Protein AF-A0A6B3E8W1-F1 (afdb_monomer_lite)

Secondary structure (DSSP, 8-state):
---HHHHHHHHHHHHHHS-HHHHHHHHHHHHHH--GGGGGGS-HHHHT-SSHHHHHHHHHHHHHHPPTT---

Structure (mmCIF, N/CA/C/O backbone):
data_AF-A0A6B3E8W1-F1
#
_entry.id   AF-A0A6B3E8W1-F1
#
loop_
_atom_site.group_PDB
_atom_site.id
_atom_site.type_symbol
_atom_site.label_atom_id
_atom_site.label_alt_id
_atom_site.label_comp_id
_atom_site.label_asym_id
_atom_site.label_entity_id
_atom_site.label_seq_id
_atom_site.pdbx_PDB_ins_code
_atom_site.Cartn_x
_atom_site.Cartn_y
_atom_site.Cartn_z
_atom_site.occupancy
_atom_site.B_iso_or_equiv
_atom_site.auth_seq_id
_atom_site.auth_comp_id
_atom_site.auth_asym_id
_atom_site.auth_atom_id
_atom_site.pdbx_PDB_model_num
ATOM 1 N N . ARG A 1 1 ? 5.439 13.276 15.170 1.00 79.12 1 ARG A N 1
ATOM 2 C CA . ARG A 1 1 ? 4.896 12.674 13.929 1.00 79.12 1 ARG A CA 1
ATOM 3 C C . ARG A 1 1 ? 4.207 13.791 13.160 1.00 79.12 1 ARG A C 1
ATOM 5 O O . ARG A 1 1 ? 3.701 14.692 13.816 1.00 79.12 1 ARG A O 1
ATOM 12 N N . GLN A 1 2 ? 4.265 13.782 11.831 1.00 90.06 2 GLN A N 1
ATOM 13 C CA . GLN A 1 2 ? 3.434 14.680 11.021 1.00 90.06 2 GLN A CA 1
ATOM 14 C C . GLN A 1 2 ? 1.957 14.246 11.128 1.00 90.06 2 GLN A C 1
ATOM 16 O O . GLN A 1 2 ? 1.734 13.076 11.455 1.00 90.06 2 GLN A O 1
ATOM 21 N N . PRO A 1 3 ? 0.976 15.136 10.888 1.00 94.62 3 PRO A N 1
ATOM 22 C CA . PRO A 1 3 ? -0.438 14.764 10.887 1.00 94.62 3 PRO A CA 1
ATOM 23 C C . PRO A 1 3 ? -0.731 13.696 9.829 1.00 94.62 3 PRO A C 1
ATOM 25 O O . PRO A 1 3 ? -0.354 13.862 8.669 1.00 94.62 3 PRO A O 1
ATOM 28 N N . GLU A 1 4 ? -1.403 12.618 10.226 1.00 93.81 4 GLU A N 1
ATOM 29 C CA . GLU A 1 4 ? -1.692 11.470 9.351 1.00 93.81 4 GLU A CA 1
ATOM 30 C C . GLU A 1 4 ? -2.598 11.863 8.181 1.00 93.81 4 GLU A C 1
ATOM 32 O O . GLU A 1 4 ? -2.343 11.472 7.046 1.00 93.81 4 GLU A O 1
ATOM 37 N N . GLU A 1 5 ? -3.551 12.764 8.427 1.00 94.69 5 GLU A N 1
ATOM 38 C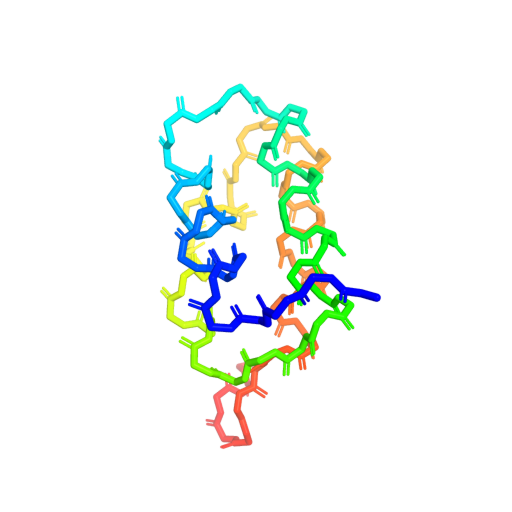 CA . GLU A 1 5 ? -4.430 13.362 7.413 1.00 94.69 5 GLU A CA 1
ATOM 39 C C . GLU A 1 5 ? -3.657 14.030 6.261 1.00 94.69 5 GLU A C 1
ATOM 41 O O . GLU A 1 5 ? -4.139 14.088 5.131 1.00 94.69 5 GLU A O 1
ATOM 46 N N . LEU A 1 6 ? -2.443 14.524 6.532 1.00 95.81 6 LEU A N 1
ATOM 47 C CA . LEU A 1 6 ? -1.583 15.154 5.529 1.00 95.81 6 LEU A CA 1
ATOM 48 C C . LEU A 1 6 ? -0.605 14.164 4.892 1.00 95.81 6 LEU A C 1
ATOM 50 O O . LEU A 1 6 ? -0.235 14.328 3.730 1.00 95.81 6 LEU A O 1
ATOM 54 N N . THR A 1 7 ? -0.144 13.157 5.636 1.00 96.06 7 THR A N 1
ATOM 55 C CA . THR A 1 7 ? 0.903 12.242 5.163 1.00 96.06 7 THR A CA 1
ATOM 56 C C . THR A 1 7 ? 0.363 11.010 4.459 1.00 96.06 7 THR A C 1
ATOM 58 O O . THR A 1 7 ? 0.939 10.607 3.450 1.00 96.06 7 THR A O 1
ATOM 61 N N . VAL A 1 8 ? -0.730 10.420 4.943 1.00 97.06 8 VAL A N 1
ATOM 62 C CA . VAL A 1 8 ? -1.314 9.198 4.375 1.00 97.06 8 VAL A CA 1
ATOM 63 C C . VAL A 1 8 ? -1.637 9.360 2.883 1.00 97.06 8 VAL A C 1
ATOM 65 O O . VAL A 1 8 ? -1.201 8.501 2.113 1.00 97.06 8 VAL A O 1
ATOM 68 N N . PRO A 1 9 ? -2.270 10.458 2.412 1.00 97.00 9 PRO A N 1
ATOM 69 C CA . PRO A 1 9 ? -2.545 10.627 0.984 1.00 97.00 9 PRO A CA 1
ATOM 70 C C . PRO A 1 9 ? -1.279 10.638 0.115 1.00 97.00 9 PRO A C 1
ATOM 72 O O . PRO A 1 9 ? -1.277 10.092 -0.988 1.00 97.00 9 PRO A O 1
ATOM 75 N N . LEU A 1 10 ? -0.183 11.218 0.617 1.00 97.12 10 LEU A N 1
ATOM 76 C CA . LEU A 1 10 ? 1.097 11.272 -0.095 1.00 97.12 10 LEU A CA 1
ATOM 77 C C . LEU A 1 10 ? 1.764 9.895 -0.162 1.00 97.12 10 LEU A C 1
ATOM 79 O O . LEU A 1 10 ? 2.301 9.519 -1.202 1.00 97.12 10 LEU A O 1
ATOM 83 N N . LEU A 1 11 ? 1.700 9.127 0.929 1.00 97.56 11 LEU A N 1
ATOM 84 C CA . LEU A 1 11 ? 2.220 7.760 0.967 1.00 97.56 11 LEU A CA 1
ATOM 85 C C . LEU A 1 11 ? 1.433 6.840 0.028 1.00 97.56 11 LEU A C 1
ATOM 87 O O . LEU A 1 11 ? 2.042 6.068 -0.704 1.00 97.56 11 LEU A O 1
ATOM 91 N N . VAL A 1 12 ? 0.101 6.957 -0.004 1.00 97.62 12 VAL A N 1
ATOM 92 C CA . VAL A 1 12 ? -0.758 6.197 -0.928 1.00 97.62 12 VAL A CA 1
ATOM 93 C C . VAL A 1 12 ? -0.457 6.558 -2.384 1.00 97.62 12 VAL A C 1
ATOM 95 O O . VAL A 1 12 ? -0.364 5.666 -3.228 1.00 97.62 12 VAL A O 1
ATOM 98 N N . ALA A 1 13 ? -0.255 7.842 -2.694 1.00 97.31 13 ALA A N 1
ATOM 99 C CA . ALA A 1 13 ? 0.136 8.269 -4.037 1.00 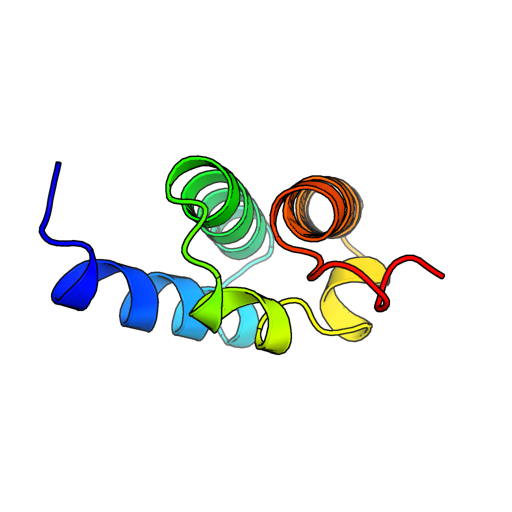97.31 13 ALA A CA 1
ATOM 100 C C . ALA A 1 13 ? 1.490 7.669 -4.458 1.00 97.31 13 ALA A C 1
ATOM 102 O O . ALA A 1 13 ? 1.622 7.175 -5.582 1.00 97.31 13 ALA A O 1
ATOM 103 N N . ALA A 1 14 ? 2.461 7.632 -3.537 1.00 97.69 14 ALA A N 1
ATOM 104 C CA . ALA A 1 14 ? 3.793 7.097 -3.797 1.00 97.69 14 ALA A CA 1
ATOM 105 C C . ALA A 1 14 ? 3.782 5.620 -4.231 1.00 97.69 14 ALA A C 1
ATOM 107 O O . ALA A 1 14 ? 4.621 5.213 -5.030 1.00 97.69 14 ALA A O 1
ATOM 108 N N . LEU A 1 15 ? 2.797 4.826 -3.792 1.00 97.88 15 LEU A N 1
ATOM 109 C CA . LEU A 1 15 ? 2.665 3.416 -4.185 1.00 97.88 15 LEU A CA 1
ATOM 110 C C . LEU A 1 15 ? 2.487 3.207 -5.697 1.00 97.88 15 LEU A C 1
ATOM 112 O O . LEU A 1 15 ? 2.716 2.105 -6.183 1.00 97.88 15 LEU A O 1
ATOM 116 N N . ARG A 1 16 ? 2.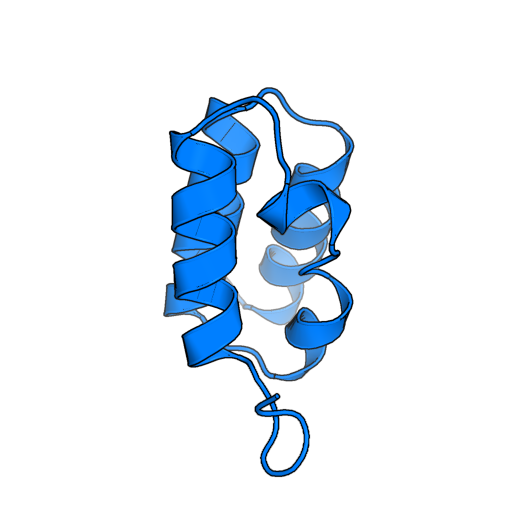062 4.231 -6.449 1.00 93.12 16 ARG A N 1
ATOM 117 C CA . ARG A 1 16 ? 1.717 4.095 -7.875 1.00 93.12 16 ARG A CA 1
ATOM 118 C C . ARG A 1 16 ? 2.756 4.680 -8.823 1.00 93.12 16 ARG A C 1
ATOM 120 O O . ARG A 1 16 ? 2.880 4.201 -9.945 1.00 93.12 16 ARG A O 1
ATOM 127 N N . THR A 1 17 ? 3.447 5.739 -8.410 1.00 87.31 17 THR A N 1
ATOM 128 C CA . THR A 1 17 ? 4.254 6.571 -9.320 1.00 87.31 17 THR A CA 1
ATOM 129 C C . THR A 1 17 ? 5.747 6.528 -9.033 1.00 87.31 17 THR A C 1
ATOM 131 O O . THR A 1 17 ? 6.535 6.933 -9.884 1.00 87.31 17 THR A O 1
ATOM 134 N N . GLU A 1 18 ? 6.144 6.047 -7.857 1.00 95.06 18 GLU A N 1
ATOM 135 C CA . GLU A 1 18 ? 7.525 6.124 -7.390 1.00 95.06 18 GLU A CA 1
ATOM 136 C C . GLU A 1 18 ? 8.330 4.849 -7.700 1.00 95.06 18 GLU A C 1
ATOM 138 O O . GLU A 1 18 ? 7.753 3.772 -7.904 1.00 95.06 18 GLU A O 1
ATOM 143 N N . PRO A 1 19 ? 9.676 4.930 -7.730 1.00 97.56 19 PRO A N 1
ATOM 144 C CA . PRO A 1 19 ? 10.538 3.759 -7.869 1.00 97.56 19 PRO A CA 1
ATOM 145 C C . PRO A 1 19 ? 10.360 2.765 -6.710 1.00 97.56 19 PRO A C 1
ATOM 147 O O . PRO A 1 19 ? 9.899 3.124 -5.626 1.00 97.56 19 PRO A O 1
ATOM 150 N N . ALA A 1 20 ? 10.781 1.515 -6.928 1.00 97.62 20 ALA A N 1
ATOM 151 C CA . ALA A 1 20 ? 10.555 0.397 -6.005 1.00 97.62 20 ALA A CA 1
ATOM 152 C C . ALA A 1 20 ? 10.959 0.705 -4.553 1.00 97.62 20 ALA A C 1
ATOM 154 O O . ALA A 1 20 ? 10.156 0.526 -3.642 1.00 97.62 20 ALA A O 1
ATOM 155 N N . GLN A 1 21 ? 12.140 1.292 -4.338 1.00 97.81 21 GLN A N 1
ATOM 156 C CA . GLN A 1 21 ? 12.601 1.682 -3.001 1.00 97.81 21 GLN A CA 1
ATOM 157 C C . GLN A 1 21 ? 11.614 2.619 -2.280 1.00 97.81 21 GLN A C 1
ATOM 159 O O . GLN A 1 21 ? 11.333 2.446 -1.093 1.00 97.81 21 GLN A O 1
ATOM 164 N N . ALA A 1 22 ? 11.082 3.619 -2.984 1.00 97.75 22 ALA A N 1
ATOM 165 C CA . ALA A 1 22 ? 10.139 4.574 -2.415 1.00 97.75 22 ALA A CA 1
ATOM 166 C C . ALA A 1 22 ? 8.772 3.926 -2.153 1.00 97.75 22 ALA A C 1
ATOM 168 O O . ALA A 1 22 ? 8.183 4.186 -1.103 1.00 97.75 22 ALA A O 1
ATOM 169 N N . ARG A 1 23 ? 8.314 3.013 -3.024 1.00 98.50 23 ARG A N 1
ATOM 170 C CA . ARG A 1 23 ? 7.120 2.192 -2.756 1.00 98.50 23 ARG A CA 1
ATOM 171 C C . ARG A 1 23 ? 7.293 1.347 -1.493 1.00 98.50 23 ARG A C 1
ATOM 173 O O . ARG A 1 23 ? 6.430 1.387 -0.620 1.00 98.50 23 ARG A O 1
ATOM 180 N N . ALA A 1 24 ? 8.425 0.656 -1.340 1.00 98.44 24 ALA A N 1
ATOM 181 C CA . ALA A 1 24 ? 8.716 -0.160 -0.159 1.00 98.44 24 ALA A CA 1
ATOM 182 C C . ALA A 1 24 ? 8.753 0.684 1.130 1.00 98.44 24 ALA A C 1
ATOM 184 O O . ALA A 1 24 ? 8.152 0.316 2.141 1.00 98.44 24 ALA A O 1
ATOM 185 N N . GLN A 1 25 ? 9.381 1.865 1.099 1.00 98.44 25 GLN A N 1
ATOM 186 C CA . GLN A 1 25 ? 9.383 2.775 2.251 1.00 98.44 25 GLN A CA 1
ATOM 187 C C . GLN A 1 25 ? 7.998 3.349 2.564 1.00 98.44 25 GLN A C 1
ATOM 189 O O . GLN A 1 25 ? 7.655 3.504 3.741 1.00 98.44 25 GLN A O 1
ATOM 194 N N . ALA A 1 26 ? 7.184 3.633 1.547 1.00 98.31 26 ALA A N 1
ATOM 195 C CA . ALA A 1 26 ? 5.808 4.066 1.746 1.00 98.31 26 ALA A CA 1
ATOM 196 C C . ALA A 1 26 ? 4.976 2.957 2.407 1.00 98.31 26 ALA A C 1
ATOM 198 O O . ALA A 1 26 ? 4.342 3.214 3.428 1.00 98.31 26 ALA A O 1
ATOM 199 N N . LEU A 1 27 ? 5.068 1.715 1.919 1.00 98.62 27 LEU A N 1
ATOM 200 C CA . LEU A 1 27 ? 4.402 0.544 2.504 1.00 98.62 27 LEU A CA 1
ATOM 201 C C . LEU A 1 27 ? 4.806 0.298 3.961 1.00 98.62 27 LEU A C 1
ATOM 203 O O . LEU A 1 27 ? 3.940 0.102 4.812 1.00 98.62 27 LEU A O 1
ATOM 207 N N . HIS A 1 28 ? 6.104 0.355 4.267 1.00 98.56 28 HIS A N 1
ATOM 208 C CA . HIS A 1 28 ? 6.623 0.211 5.634 1.00 98.56 28 HIS A CA 1
ATOM 209 C C . HIS A 1 28 ? 6.180 1.348 6.557 1.00 98.56 28 HIS A C 1
ATOM 211 O O . HIS A 1 28 ? 6.023 1.176 7.766 1.00 98.56 28 HIS A O 1
ATOM 217 N N . THR A 1 29 ? 6.000 2.545 6.005 1.00 98.12 29 THR A N 1
ATOM 218 C CA . THR A 1 29 ? 5.484 3.675 6.780 1.00 98.12 29 THR A CA 1
ATOM 219 C C . THR A 1 29 ? 3.993 3.498 7.048 1.00 98.12 29 THR A C 1
ATOM 221 O O . THR A 1 29 ? 3.566 3.640 8.192 1.00 98.12 29 THR A O 1
ATOM 224 N N . LEU A 1 30 ? 3.218 3.109 6.033 1.00 98.06 30 LEU A N 1
ATOM 225 C CA . LEU A 1 30 ? 1.792 2.811 6.157 1.00 98.06 30 LEU A CA 1
ATOM 226 C C . LEU A 1 30 ? 1.533 1.684 7.162 1.00 98.06 30 LEU A C 1
ATOM 228 O O . LEU A 1 30 ? 0.651 1.827 8.001 1.00 98.06 30 LEU A O 1
ATOM 232 N N . SER A 1 31 ? 2.363 0.635 7.194 1.00 97.75 31 SER A N 1
ATOM 233 C CA . SER A 1 31 ? 2.227 -0.447 8.183 1.00 97.75 31 SER A CA 1
ATOM 234 C C . SER A 1 31 ? 2.446 0.011 9.629 1.00 97.75 31 SER A C 1
ATOM 236 O O . SER A 1 31 ? 2.028 -0.668 10.560 1.00 97.75 31 SER A O 1
ATOM 238 N N . LYS A 1 32 ? 3.156 1.127 9.844 1.00 97.31 32 LYS A N 1
ATOM 239 C CA . LYS A 1 32 ? 3.378 1.713 11.177 1.00 97.31 32 LYS A CA 1
ATOM 240 C C . LYS A 1 32 ? 2.297 2.703 11.579 1.00 97.31 32 LYS A C 1
ATOM 242 O O . LYS A 1 32 ? 2.108 2.912 12.774 1.00 97.31 32 LYS A O 1
ATOM 247 N N . ILE A 1 33 ? 1.677 3.356 10.599 1.00 96.62 33 ILE A N 1
ATOM 248 C CA . ILE A 1 33 ? 0.515 4.217 10.822 1.00 96.62 33 ILE A CA 1
ATOM 249 C C . ILE A 1 33 ? -0.701 3.336 11.123 1.00 96.62 33 ILE A C 1
ATOM 251 O O . ILE A 1 33 ? -1.416 3.610 12.076 1.00 96.62 33 ILE A O 1
ATOM 255 N N . ALA A 1 34 ? -0.856 2.236 10.378 1.00 95.50 34 ALA A N 1
ATOM 256 C CA . ALA A 1 34 ? -1.945 1.275 10.520 1.00 95.50 34 ALA A CA 1
ATOM 257 C C . ALA A 1 34 ? -3.344 1.910 10.364 1.00 95.50 34 ALA A C 1
ATOM 259 O O . ALA A 1 34 ? -4.289 1.500 11.029 1.00 95.50 34 ALA A O 1
ATOM 260 N N . GLU A 1 35 ? -3.468 2.913 9.485 1.00 95.12 35 GLU A N 1
ATOM 261 C CA . GLU A 1 35 ? -4.743 3.575 9.191 1.00 95.12 35 GLU A CA 1
ATOM 262 C C . GLU A 1 35 ? -5.649 2.631 8.375 1.00 95.12 35 GLU A C 1
ATOM 264 O O . GLU A 1 35 ? -5.300 2.327 7.226 1.00 95.12 35 GLU A O 1
ATOM 269 N N . PRO A 1 36 ? -6.804 2.178 8.905 1.00 91.75 36 PRO A N 1
ATOM 270 C CA . PRO A 1 36 ? -7.646 1.174 8.246 1.00 91.75 36 PRO A CA 1
ATOM 271 C C . PRO A 1 36 ? -8.125 1.583 6.851 1.00 91.75 36 PRO A C 1
ATOM 273 O O . PRO A 1 36 ? -8.217 0.743 5.958 1.00 91.75 36 PRO A O 1
ATOM 276 N N . ALA A 1 37 ? -8.347 2.883 6.617 1.00 91.12 37 ALA A N 1
ATOM 277 C CA . ALA A 1 37 ? -8.753 3.400 5.308 1.00 91.12 37 ALA A CA 1
ATOM 278 C C . ALA A 1 37 ? -7.714 3.157 4.192 1.00 91.12 37 ALA A C 1
ATOM 280 O O . ALA A 1 37 ? -8.006 3.359 3.015 1.00 91.12 37 ALA A O 1
ATOM 281 N N . THR A 1 38 ? -6.494 2.731 4.537 1.00 95.75 38 THR A N 1
ATOM 282 C CA . THR A 1 38 ? -5.426 2.447 3.569 1.00 95.75 38 THR A CA 1
ATOM 283 C C . THR A 1 38 ? -5.417 1.008 3.058 1.00 95.75 38 THR A C 1
ATOM 285 O O . THR A 1 38 ? -4.655 0.720 2.135 1.00 95.75 38 THR A O 1
ATOM 288 N N . TRP A 1 39 ? -6.282 0.127 3.580 1.00 95.88 39 TRP A N 1
ATOM 289 C CA . TRP A 1 39 ? -6.418 -1.259 3.114 1.00 95.88 39 TRP A CA 1
ATOM 290 C C . TRP A 1 39 ? -6.610 -1.348 1.593 1.00 95.88 39 TRP A C 1
ATOM 292 O O . TRP A 1 39 ? -5.851 -2.036 0.913 1.00 95.88 39 TRP A O 1
ATOM 302 N N . GLU A 1 40 ? -7.525 -0.549 1.034 1.00 95.31 40 GLU A N 1
ATOM 303 C CA . GLU A 1 40 ? -7.823 -0.533 -0.407 1.00 95.31 40 GLU A CA 1
ATOM 304 C C . GLU A 1 40 ? -6.622 -0.120 -1.283 1.00 95.31 40 GLU A C 1
ATOM 306 O O . GLU A 1 40 ? -6.599 -0.372 -2.491 1.00 95.31 40 GLU A O 1
ATOM 311 N N . ALA A 1 41 ? -5.604 0.523 -0.699 1.00 96.81 41 ALA A N 1
ATOM 312 C CA . ALA A 1 41 ? -4.389 0.893 -1.413 1.00 96.81 41 ALA A CA 1
ATOM 313 C C . ALA A 1 41 ? -3.417 -0.287 -1.592 1.00 96.81 41 ALA A C 1
ATOM 315 O O . ALA A 1 41 ? -2.557 -0.224 -2.476 1.00 96.81 41 ALA A O 1
ATOM 316 N N . ILE A 1 42 ? -3.546 -1.363 -0.804 1.00 97.06 42 ILE A N 1
ATOM 317 C CA . ILE A 1 42 ? -2.702 -2.56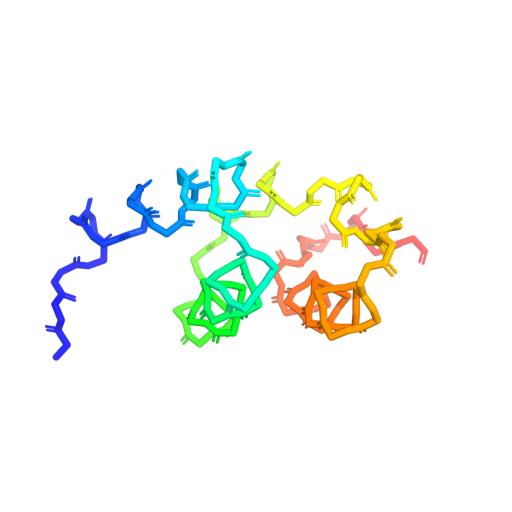0 -0.899 1.00 97.06 42 ILE A CA 1
ATOM 318 C C . ILE A 1 42 ? -3.248 -3.492 -1.988 1.00 97.06 42 ILE A C 1
ATOM 320 O O . ILE A 1 42 ? -3.883 -4.509 -1.740 1.00 97.06 42 ILE A O 1
ATOM 324 N N . THR A 1 43 ? -3.031 -3.097 -3.241 1.00 96.81 43 THR A N 1
ATOM 325 C CA . THR A 1 43 ? -3.557 -3.821 -4.410 1.00 96.81 43 THR A CA 1
ATOM 326 C C . THR A 1 43 ? -2.816 -5.141 -4.682 1.00 96.81 43 THR A C 1
ATOM 328 O O . THR A 1 43 ? -1.630 -5.240 -4.354 1.00 96.81 43 THR A O 1
ATOM 331 N N . PRO A 1 44 ? -3.429 -6.109 -5.396 1.00 96.75 44 PRO A N 1
ATOM 332 C CA . PRO A 1 44 ? -2.737 -7.318 -5.856 1.00 96.75 44 PRO A CA 1
ATOM 333 C C . PRO A 1 44 ? -1.445 -7.031 -6.630 1.00 96.75 44 PRO A C 1
ATOM 335 O O . PRO A 1 44 ? -0.457 -7.727 -6.458 1.00 96.75 44 PRO A O 1
ATOM 338 N N . ALA A 1 45 ? -1.399 -5.939 -7.399 1.00 97.00 45 ALA A N 1
ATOM 339 C CA . ALA A 1 45 ? -0.197 -5.539 -8.131 1.00 97.00 45 ALA A CA 1
ATOM 340 C C . ALA A 1 45 ? 0.998 -5.192 -7.223 1.00 97.00 45 ALA A C 1
ATOM 342 O O . ALA A 1 45 ? 2.136 -5.316 -7.660 1.00 97.00 45 ALA A O 1
ATOM 343 N N . LEU A 1 46 ? 0.757 -4.750 -5.983 1.00 98.00 46 LEU A N 1
ATOM 344 C CA . LEU A 1 46 ? 1.822 -4.530 -5.000 1.00 98.00 46 LEU A CA 1
ATOM 345 C C . LEU A 1 46 ? 2.249 -5.835 -4.330 1.00 98.00 46 LEU A C 1
ATOM 347 O O . LEU A 1 46 ? 3.412 -5.964 -3.971 1.00 98.00 46 LEU A O 1
ATOM 351 N N . LEU A 1 47 ? 1.324 -6.782 -4.151 1.00 97.94 47 LEU A N 1
ATOM 352 C CA . LEU A 1 47 ? 1.622 -8.114 -3.614 1.00 97.94 47 LEU A CA 1
ATOM 353 C C . LEU A 1 47 ? 2.430 -8.956 -4.613 1.00 97.94 47 LEU A C 1
ATOM 355 O O . LEU A 1 47 ? 3.316 -9.696 -4.198 1.00 97.94 47 LEU A O 1
ATOM 359 N N . ASP A 1 48 ? 2.160 -8.773 -5.906 1.00 97.75 48 ASP A N 1
ATOM 360 C CA . ASP A 1 48 ? 2.835 -9.425 -7.031 1.00 97.75 48 ASP A CA 1
ATOM 361 C C . ASP A 1 48 ? 3.887 -8.510 -7.703 1.00 97.75 48 ASP A C 1
ATOM 363 O O . ASP A 1 48 ? 4.230 -8.707 -8.873 1.00 97.75 48 ASP A O 1
ATOM 367 N N . ASP A 1 49 ? 4.374 -7.472 -7.006 1.00 98.19 49 ASP A N 1
ATOM 368 C CA . ASP A 1 49 ? 5.367 -6.539 -7.565 1.00 98.19 49 ASP A CA 1
ATOM 369 C C . ASP A 1 49 ? 6.646 -7.311 -7.963 1.00 98.19 49 ASP A C 1
ATOM 371 O O . ASP A 1 49 ? 7.103 -8.167 -7.202 1.00 98.19 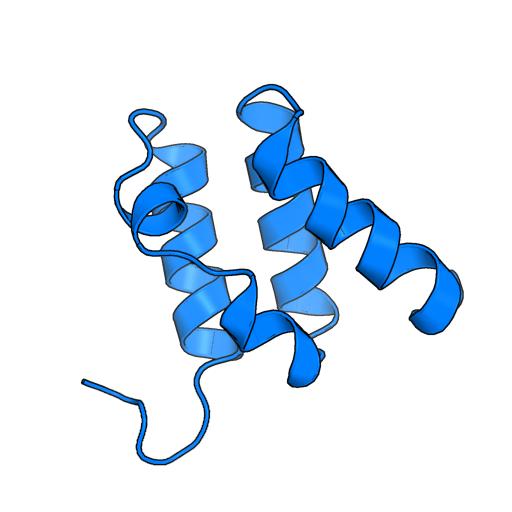49 ASP A O 1
ATOM 375 N N . PRO A 1 50 ? 7.251 -7.043 -9.140 1.00 97.38 50 PRO A N 1
ATOM 376 C CA . PRO A 1 50 ? 8.477 -7.724 -9.568 1.00 97.38 50 PRO A CA 1
ATOM 377 C C . PRO A 1 50 ? 9.686 -7.443 -8.665 1.00 97.38 50 PRO A C 1
ATOM 379 O O . PRO A 1 50 ? 10.696 -8.139 -8.772 1.00 97.38 50 PRO A O 1
ATOM 382 N N . ASP A 1 51 ? 9.624 -6.407 -7.825 1.00 98.44 51 ASP A N 1
ATOM 383 C CA . ASP A 1 51 ? 10.612 -6.158 -6.786 1.00 98.44 51 ASP A CA 1
ATOM 384 C C . ASP A 1 51 ? 10.240 -6.896 -5.487 1.00 98.44 51 ASP A C 1
ATOM 386 O O . ASP A 1 51 ? 9.259 -6.571 -4.812 1.00 98.44 51 ASP A O 1
ATOM 390 N N . ASP A 1 52 ? 11.070 -7.872 -5.105 1.00 98.44 52 ASP A N 1
ATOM 391 C CA . ASP A 1 52 ? 10.868 -8.711 -3.917 1.00 98.44 52 ASP A CA 1
ATOM 392 C C . ASP A 1 52 ? 10.740 -7.914 -2.605 1.00 98.44 52 ASP A C 1
ATOM 394 O O . ASP A 1 52 ? 10.097 -8.383 -1.658 1.00 98.44 52 ASP A O 1
ATOM 398 N N . GLU A 1 53 ? 11.388 -6.746 -2.487 1.00 98.31 53 GLU A N 1
ATOM 399 C CA . GLU A 1 53 ? 11.275 -5.907 -1.291 1.00 98.31 53 GLU A CA 1
ATOM 400 C C . GLU A 1 53 ? 9.894 -5.254 -1.236 1.00 98.31 53 GLU A C 1
ATOM 402 O O . GLU A 1 53 ? 9.269 -5.236 -0.169 1.00 98.31 53 GLU A O 1
ATOM 407 N N . VAL A 1 54 ? 9.390 -4.777 -2.377 1.00 98.69 54 VAL A N 1
ATOM 408 C CA . VAL A 1 54 ? 8.041 -4.209 -2.479 1.00 98.69 54 VAL A CA 1
ATOM 409 C C . VAL A 1 54 ? 6.995 -5.277 -2.185 1.00 98.69 54 VAL A C 1
ATOM 411 O O . VAL A 1 54 ? 6.207 -5.078 -1.260 1.00 98.69 54 VAL A O 1
ATOM 414 N N . ALA A 1 55 ? 7.043 -6.424 -2.867 1.00 98.69 55 ALA A N 1
ATOM 415 C CA . ALA A 1 55 ? 6.092 -7.523 -2.682 1.00 98.69 55 ALA A CA 1
ATOM 416 C C . ALA A 1 55 ? 6.033 -8.004 -1.225 1.00 98.69 55 ALA A C 1
ATOM 418 O O . ALA A 1 55 ? 4.971 -8.083 -0.599 1.00 98.69 55 ALA A O 1
ATOM 419 N N . ARG A 1 56 ? 7.202 -8.243 -0.620 1.00 98.69 56 ARG A N 1
ATOM 420 C CA . ARG A 1 56 ? 7.296 -8.676 0.779 1.00 98.69 56 ARG A CA 1
ATOM 421 C C . ARG A 1 56 ? 6.780 -7.622 1.747 1.00 98.69 56 ARG A C 1
ATOM 423 O O . ARG A 1 56 ? 6.140 -7.967 2.741 1.00 98.69 56 ARG A O 1
ATOM 430 N N . THR A 1 57 ? 7.089 -6.350 1.507 1.00 98.69 57 THR A N 1
ATOM 431 C CA . THR A 1 57 ? 6.624 -5.271 2.384 1.00 98.69 57 THR A CA 1
ATOM 432 C C . THR A 1 57 ? 5.120 -5.078 2.234 1.00 98.69 57 THR A C 1
ATOM 434 O O . THR A 1 57 ? 4.443 -4.963 3.248 1.00 98.69 57 THR A O 1
ATOM 437 N N . ALA A 1 58 ? 4.581 -5.159 1.014 1.00 98.56 58 ALA A N 1
ATOM 438 C CA . ALA A 1 58 ? 3.149 -5.090 0.748 1.00 98.56 58 ALA A CA 1
ATOM 439 C C . ALA A 1 58 ? 2.394 -6.198 1.482 1.00 98.56 58 ALA A C 1
ATOM 441 O O . ALA A 1 58 ? 1.429 -5.904 2.179 1.00 98.56 58 ALA A O 1
ATOM 442 N N . TRP A 1 59 ? 2.884 -7.441 1.423 1.00 98.31 59 TRP A N 1
ATOM 443 C CA . TRP A 1 59 ? 2.283 -8.555 2.158 1.00 98.31 59 TRP A CA 1
ATOM 444 C C . TRP A 1 59 ? 2.280 -8.314 3.675 1.00 98.31 59 TRP A C 1
ATOM 446 O O . TRP A 1 59 ? 1.262 -8.495 4.339 1.00 98.31 59 TRP A O 1
ATOM 456 N N . ARG A 1 60 ? 3.397 -7.839 4.243 1.00 98.31 60 ARG A N 1
ATOM 457 C CA . ARG A 1 60 ? 3.473 -7.533 5.684 1.00 98.31 60 ARG A CA 1
ATOM 458 C C . ARG A 1 60 ? 2.539 -6.394 6.080 1.00 98.31 60 ARG A C 1
ATOM 460 O O . ARG A 1 60 ? 1.964 -6.445 7.161 1.00 98.31 60 ARG A O 1
ATOM 467 N N . THR A 1 61 ? 2.403 -5.381 5.230 1.00 98.44 61 THR A N 1
ATOM 468 C CA . THR A 1 61 ? 1.470 -4.273 5.436 1.00 98.44 61 THR A CA 1
ATOM 469 C C . THR A 1 61 ? 0.021 -4.750 5.330 1.00 98.44 61 THR A C 1
ATOM 471 O O . THR A 1 61 ? -0.784 -4.387 6.181 1.00 98.44 61 THR A O 1
ATOM 474 N N . ALA A 1 62 ? -0.300 -5.615 4.361 1.00 97.38 62 ALA A N 1
ATOM 475 C CA . ALA A 1 62 ? -1.626 -6.203 4.191 1.00 97.38 62 ALA A CA 1
ATOM 476 C C . ALA A 1 62 ? -2.079 -6.959 5.446 1.00 97.38 62 ALA A C 1
ATOM 478 O O . ALA A 1 62 ? -3.157 -6.694 5.955 1.00 97.38 62 ALA A O 1
ATOM 479 N N . VAL A 1 63 ? -1.225 -7.820 6.007 1.00 96.31 63 VAL A N 1
ATOM 480 C CA . VAL A 1 63 ? -1.540 -8.579 7.234 1.00 96.31 63 VAL A CA 1
ATOM 481 C C . VAL A 1 63 ? -1.822 -7.667 8.439 1.00 96.31 63 VAL A C 1
ATOM 483 O O . VAL A 1 63 ? -2.536 -8.063 9.352 1.00 96.31 63 VAL A O 1
ATOM 486 N N . VAL A 1 64 ? -1.270 -6.449 8.463 1.00 96.38 64 VAL A N 1
ATOM 487 C CA . VAL A 1 64 ? -1.545 -5.464 9.525 1.00 96.38 64 VAL A CA 1
ATOM 488 C C . VAL A 1 64 ? -2.868 -4.729 9.300 1.00 96.38 64 VAL A C 1
ATOM 490 O O . VAL A 1 64 ? -3.517 -4.356 10.272 1.00 96.38 64 VAL A O 1
ATOM 493 N N . LEU A 1 65 ? -3.231 -4.474 8.042 1.00 95.88 65 LEU A N 1
ATOM 494 C CA . LEU A 1 65 ? -4.356 -3.612 7.668 1.00 95.88 65 LEU A CA 1
ATOM 495 C C . LEU A 1 65 ? -5.636 -4.367 7.301 1.00 95.88 65 LEU A C 1
ATOM 497 O O . LEU A 1 65 ? -6.679 -3.724 7.201 1.00 95.88 65 LEU A O 1
ATOM 501 N N . VAL A 1 66 ? -5.555 -5.677 7.057 1.00 95.25 66 VAL A N 1
ATOM 502 C CA . VAL A 1 66 ? -6.696 -6.489 6.627 1.00 95.25 66 VAL A CA 1
ATOM 503 C C . VAL A 1 66 ? -7.853 -6.358 7.631 1.00 95.25 66 VAL A C 1
ATOM 505 O O . VAL A 1 66 ? -7.648 -6.569 8.831 1.00 95.25 66 VAL A O 1
ATOM 508 N N . PRO A 1 67 ? -9.058 -5.964 7.180 1.00 93.56 67 PRO A N 1
ATOM 509 C CA . PRO A 1 67 ? -10.242 -5.947 8.026 1.00 93.56 67 PRO A CA 1
ATOM 510 C C . PRO A 1 67 ? -10.665 -7.360 8.437 1.00 93.56 67 PRO A C 1
ATOM 512 O O . PRO A 1 67 ? -10.489 -8.318 7.685 1.00 93.56 67 PRO A O 1
ATOM 515 N N . GLU A 1 68 ? -11.301 -7.473 9.603 1.00 90.69 68 GLU A N 1
ATOM 516 C CA . GLU A 1 68 ? -11.897 -8.735 10.048 1.00 90.69 68 GLU A CA 1
ATOM 517 C C . GLU A 1 68 ? -12.942 -9.221 9.030 1.00 90.69 68 GLU A C 1
ATOM 519 O O . GLU A 1 68 ? -13.855 -8.481 8.650 1.00 90.69 68 GLU A O 1
ATOM 524 N N . GLY A 1 69 ? -12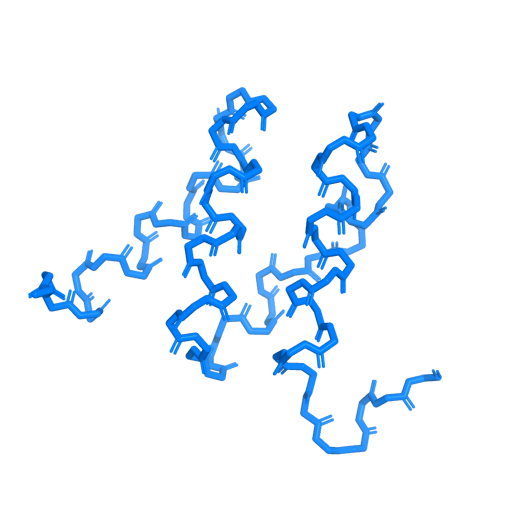.811 -10.473 8.594 1.00 89.19 69 GLY A N 1
ATOM 525 C CA . GLY A 1 69 ? -13.661 -11.087 7.574 1.00 89.19 69 GLY A CA 1
ATOM 526 C C . GLY A 1 69 ? -13.145 -10.940 6.141 1.00 89.19 69 GLY A C 1
ATOM 527 O O . GLY A 1 69 ? -13.744 -11.520 5.234 1.00 89.19 69 GLY A O 1
ATOM 528 N N . GLU A 1 70 ? -12.041 -10.217 5.931 1.00 86.44 70 GLU A N 1
ATOM 529 C CA . GLU A 1 70 ? -11.306 -10.173 4.660 1.00 86.44 70 GLU A CA 1
ATOM 530 C C . GLU A 1 70 ? -9.995 -10.983 4.701 1.00 86.44 70 GLU A C 1
ATOM 532 O O . GLU A 1 70 ? -9.245 -10.997 3.721 1.00 86.44 70 GLU A O 1
ATOM 537 N N . GLU A 1 71 ? -9.714 -11.706 5.795 1.00 85.44 71 GLU A N 1
ATOM 538 C CA . GLU A 1 71 ? -8.606 -12.664 5.848 1.00 85.44 71 GLU A CA 1
ATOM 539 C C . GLU A 1 71 ? -8.936 -13.909 4.999 1.00 85.44 71 GLU A C 1
ATOM 541 O O . GLU A 1 71 ? -9.771 -14.732 5.380 1.00 85.44 71 GLU A O 1
ATOM 546 N N . ALA A 1 72 ? -8.308 -14.035 3.825 1.00 70.19 72 ALA A N 1
ATOM 547 C CA . ALA A 1 72 ? -8.491 -15.161 2.899 1.00 70.19 72 ALA A CA 1
ATOM 548 C C . ALA A 1 72 ? -7.649 -16.400 3.253 1.00 70.19 72 ALA A C 1
ATOM 550 O O . ALA A 1 72 ? -6.488 -16.235 3.699 1.00 70.19 72 ALA A O 1
#

Radius of gyration: 11.35 Å; chains: 1; bounding box: 26×30×24 Å

Sequence (72 aa):
RQPEELTVPLLVAALRTEPAQARAQALHTLSKIAEPATWEAITPALLDDPDDEVARTAWRTAVVLVPEGEEA

pLDDT: mean 95.59, std 4.67, range [70.19, 98.69]

Foldseek 3Di:
DPDCVVVVVVLLVCCPPHDQVSNLVSLQVLLVVLDLVCLVSLDVCQCVPPDPSSNVSSVSSNVSRPDPPRPD